Protein AF-A0A9D5NGH1-F1 (afdb_monomer_lite)

Radius of gyration: 10.73 Å; chains: 1; bounding box: 25×23×24 Å

Sequence (65 aa):
MISNYLKEYFKENKISQYEIERKTGIKQCKINLSFNNKRKLTADELITISIAFNIDLEKIKKEIK

Secondary structure (DSSP, 8-state):
-HHHHHHHHHHHTT--HHHHHHHH---HHHHHHHHTTSSPPPHHHHHHHHHHHT--HHHHHHHT-

pLDDT: mean 90.62, std 8.32, range [53.53, 97.69]

Foldseek 3Di:
DLLCVVVVVCVVVVHDLVNLCVQQVDDSVNNVCCNVVVDPDDPSSVVSSCVSVVNDVVVSVVVVD

Structure (mmCIF, N/CA/C/O backbone):
data_AF-A0A9D5NGH1-F1
#
_entry.id   AF-A0A9D5NGH1-F1
#
loop_
_atom_site.group_PDB
_atom_site.id
_atom_site.type_symbol
_atom_site.label_atom_id
_atom_site.label_alt_id
_atom_site.label_comp_id
_atom_site.label_asym_id
_atom_site.label_entity_id
_atom_site.label_seq_id
_atom_site.pdbx_PDB_ins_code
_atom_site.Cartn_x
_atom_site.Cartn_y
_atom_site.Cartn_z
_atom_site.occupancy
_atom_site.B_iso_or_equiv
_atom_site.auth_seq_id
_atom_site.auth_comp_id
_atom_site.auth_asym_id
_atom_site.auth_atom_id
_atom_site.pdbx_PDB_model_num
ATOM 1 N N . MET A 1 1 ? 6.631 9.348 -7.882 1.00 77.62 1 MET A N 1
ATOM 2 C CA . MET A 1 1 ? 6.779 7.868 -7.894 1.00 77.62 1 MET A CA 1
ATOM 3 C C . MET A 1 1 ? 5.510 7.228 -7.351 1.00 77.62 1 MET A C 1
ATOM 5 O O . MET A 1 1 ? 4.955 7.764 -6.400 1.00 77.62 1 MET A O 1
ATOM 9 N N . ILE A 1 2 ? 5.088 6.087 -7.910 1.00 85.94 2 ILE A N 1
ATOM 10 C CA . ILE A 1 2 ? 3.856 5.356 -7.524 1.00 85.94 2 ILE A CA 1
ATOM 11 C C . ILE A 1 2 ? 3.792 5.048 -6.022 1.00 85.94 2 ILE A C 1
ATOM 13 O O . ILE A 1 2 ? 2.741 5.172 -5.404 1.00 85.94 2 ILE A O 1
ATOM 17 N N . SER A 1 3 ? 4.938 4.724 -5.420 1.00 86.62 3 SER A N 1
ATOM 18 C CA . SER A 1 3 ? 5.085 4.459 -3.987 1.00 86.62 3 SER A CA 1
ATOM 19 C C . SER A 1 3 ? 4.696 5.650 -3.110 1.00 86.62 3 SER A C 1
ATOM 21 O O . SER A 1 3 ? 4.038 5.454 -2.094 1.00 86.62 3 SER A O 1
ATOM 23 N N . ASN A 1 4 ? 5.068 6.874 -3.500 1.00 88.75 4 ASN A N 1
ATOM 24 C CA . ASN A 1 4 ? 4.726 8.083 -2.747 1.00 88.75 4 ASN A CA 1
ATOM 25 C C . ASN A 1 4 ? 3.229 8.394 -2.850 1.00 88.75 4 ASN A C 1
ATOM 27 O O . ASN A 1 4 ? 2.619 8.706 -1.836 1.00 88.75 4 ASN A O 1
ATOM 31 N N . TYR A 1 5 ? 2.640 8.255 -4.045 1.00 89.19 5 TYR A N 1
ATOM 32 C CA . TYR A 1 5 ? 1.197 8.434 -4.225 1.00 89.19 5 TYR A CA 1
ATOM 33 C C . TYR A 1 5 ? 0.411 7.483 -3.319 1.00 89.19 5 TYR A C 1
ATOM 35 O O . TYR A 1 5 ? -0.429 7.915 -2.539 1.00 89.19 5 TYR A O 1
ATOM 43 N N . LEU A 1 6 ? 0.736 6.187 -3.370 1.00 91.75 6 LEU A N 1
ATOM 44 C CA . LEU A 1 6 ? 0.075 5.183 -2.539 1.00 91.75 6 LEU A CA 1
ATOM 45 C C . LEU A 1 6 ? 0.259 5.474 -1.047 1.00 91.75 6 LEU A C 1
ATOM 47 O O . LEU A 1 6 ? -0.689 5.347 -0.279 1.00 91.75 6 LEU A O 1
ATOM 51 N N . LYS A 1 7 ? 1.457 5.899 -0.631 1.00 92.62 7 LYS A N 1
ATOM 52 C CA . LYS A 1 7 ? 1.730 6.276 0.759 1.00 92.62 7 LYS A CA 1
ATOM 53 C C . LYS A 1 7 ? 0.818 7.409 1.234 1.00 92.62 7 LYS A C 1
ATOM 55 O O . LYS A 1 7 ? 0.245 7.283 2.315 1.00 92.62 7 LYS A O 1
ATOM 60 N N . GLU A 1 8 ? 0.676 8.477 0.451 1.00 91.69 8 GLU A N 1
ATOM 61 C CA . GLU A 1 8 ? -0.213 9.591 0.800 1.00 91.69 8 GLU A CA 1
ATOM 62 C C . GLU A 1 8 ? -1.685 9.171 0.744 1.00 91.69 8 GLU A C 1
ATOM 64 O O . GLU A 1 8 ? -2.403 9.393 1.714 1.00 91.69 8 GLU A O 1
ATOM 69 N N . TYR A 1 9 ? -2.107 8.434 -0.288 1.00 92.19 9 TYR A N 1
ATOM 70 C CA . TYR A 1 9 ? -3.463 7.887 -0.386 1.00 92.19 9 TYR A CA 1
ATOM 71 C C . TYR A 1 9 ? -3.846 7.081 0.865 1.00 92.19 9 TYR A C 1
ATOM 73 O O . TYR A 1 9 ? -4.894 7.312 1.468 1.00 92.19 9 TYR A O 1
ATOM 81 N N . PHE A 1 10 ? -2.993 6.153 1.310 1.00 94.44 10 PHE A N 1
ATOM 82 C CA . PHE A 1 10 ? -3.286 5.356 2.504 1.00 94.44 10 PHE A CA 1
ATOM 83 C C . PHE A 1 10 ? -3.288 6.190 3.782 1.00 94.44 10 PHE A C 1
ATOM 85 O O . PHE A 1 10 ? -4.097 5.935 4.673 1.00 94.44 10 PHE A O 1
ATOM 92 N N . LYS A 1 11 ? -2.434 7.212 3.866 1.00 93.94 11 LYS A N 1
ATOM 93 C CA . LYS A 1 11 ? -2.396 8.137 5.000 1.00 93.94 11 LYS A CA 1
ATOM 94 C C . LYS A 1 11 ? -3.670 8.985 5.083 1.00 93.94 11 LYS A C 1
ATOM 96 O O . LYS A 1 11 ? -4.253 9.072 6.161 1.00 93.94 11 LYS A O 1
ATOM 101 N N . GLU A 1 12 ? -4.129 9.550 3.968 1.00 94.56 12 GLU A N 1
ATOM 102 C CA . GLU A 1 12 ? -5.366 10.342 3.881 1.00 94.56 12 GLU A CA 1
ATOM 103 C C . GLU A 1 12 ? -6.606 9.510 4.226 1.00 94.56 12 GLU A C 1
ATOM 105 O O . GLU A 1 12 ? -7.488 9.966 4.952 1.00 94.56 12 GLU A O 1
ATOM 110 N N . ASN A 1 13 ? -6.630 8.248 3.792 1.00 94.50 13 ASN A N 1
ATOM 111 C CA . ASN A 1 13 ? -7.718 7.311 4.074 1.00 94.50 13 ASN A CA 1
ATOM 112 C C . ASN A 1 13 ? -7.594 6.611 5.444 1.00 94.50 13 ASN A C 1
ATOM 114 O O . ASN A 1 13 ? -8.401 5.739 5.757 1.00 94.50 13 ASN A O 1
ATOM 118 N N . LYS A 1 14 ? -6.604 6.978 6.276 1.00 96.06 14 LYS A N 1
ATOM 119 C CA . LYS A 1 14 ? -6.331 6.381 7.603 1.00 96.06 14 LYS A CA 1
ATOM 120 C C . LYS A 1 14 ? -6.136 4.857 7.572 1.00 96.06 14 LYS A C 1
ATOM 122 O O . LYS A 1 14 ? -6.427 4.162 8.544 1.00 96.06 14 LYS A O 1
ATOM 127 N N . ILE A 1 15 ? -5.609 4.339 6.467 1.00 96.12 15 ILE A N 1
ATOM 128 C CA . ILE A 1 15 ? -5.338 2.918 6.265 1.00 96.12 15 ILE A CA 1
ATOM 129 C C . ILE A 1 15 ? -3.945 2.599 6.814 1.00 96.12 15 ILE A C 1
ATOM 131 O O . ILE A 1 15 ? -2.930 3.142 6.375 1.00 96.12 15 ILE A O 1
ATOM 135 N N . SER A 1 16 ? -3.890 1.686 7.782 1.00 95.56 16 SER A N 1
ATOM 136 C CA . SER A 1 16 ? -2.627 1.233 8.374 1.00 95.56 16 SER A CA 1
ATOM 137 C C . SER A 1 16 ? -1.910 0.209 7.488 1.00 95.56 16 SER A C 1
ATOM 139 O O . SER A 1 16 ? -2.540 -0.537 6.741 1.00 95.56 16 SER A O 1
ATOM 141 N N . GLN A 1 17 ? -0.584 0.086 7.621 1.00 94.00 17 GLN A N 1
ATOM 142 C CA . GLN A 1 17 ? 0.170 -0.956 6.903 1.00 94.00 17 GLN A CA 1
ATOM 143 C C . GLN A 1 17 ? -0.271 -2.377 7.292 1.00 94.00 17 GLN A C 1
ATOM 145 O O . GLN A 1 17 ? -0.226 -3.277 6.457 1.00 94.00 17 GLN A O 1
ATOM 150 N N . TYR A 1 18 ? -0.733 -2.572 8.532 1.00 96.81 18 TYR A N 1
ATOM 151 C CA . TYR A 1 18 ? -1.343 -3.827 8.976 1.00 96.81 18 TYR A CA 1
ATOM 152 C C . TYR A 1 18 ? -2.604 -4.162 8.171 1.00 96.81 18 TYR A C 1
ATOM 154 O O . TYR A 1 18 ? -2.798 -5.301 7.755 1.00 96.81 18 TYR A O 1
ATOM 162 N N . GLU A 1 19 ? -3.450 -3.169 7.901 1.00 97.00 19 GLU A N 1
ATOM 163 C CA . GLU A 1 19 ? -4.651 -3.370 7.096 1.00 97.00 19 GLU A CA 1
ATOM 164 C C . GLU A 1 19 ? -4.327 -3.662 5.628 1.00 97.00 19 GLU A C 1
ATOM 166 O O . GLU A 1 19 ? -4.962 -4.527 5.022 1.00 97.00 19 GLU A O 1
ATOM 171 N N . ILE A 1 20 ? -3.303 -3.004 5.077 1.00 96.19 20 ILE A N 1
ATOM 172 C CA . ILE A 1 20 ? -2.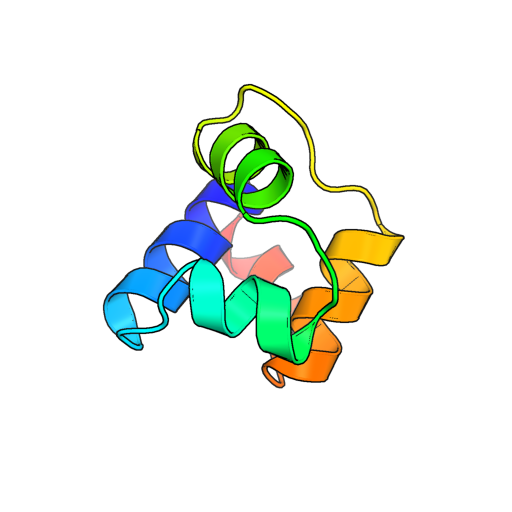789 -3.317 3.740 1.00 96.19 20 ILE A CA 1
ATOM 173 C C . ILE A 1 20 ? -2.315 -4.772 3.698 1.00 96.19 20 ILE A C 1
ATOM 175 O O . ILE A 1 20 ? -2.727 -5.504 2.801 1.00 96.19 20 ILE A O 1
ATOM 179 N N . GLU A 1 21 ? -1.532 -5.232 4.680 1.00 97.56 21 GLU A N 1
ATOM 180 C CA . GLU A 1 21 ? -1.114 -6.639 4.762 1.00 97.56 21 GLU A CA 1
ATOM 181 C C . GLU A 1 21 ? -2.314 -7.583 4.858 1.00 97.56 21 GLU A C 1
ATOM 183 O O . GLU A 1 21 ? -2.378 -8.565 4.121 1.00 97.56 21 GLU A O 1
ATOM 188 N N . ARG A 1 22 ? -3.301 -7.270 5.702 1.00 97.69 22 ARG A N 1
ATOM 189 C CA . ARG A 1 22 ? -4.498 -8.101 5.876 1.00 97.69 22 ARG A CA 1
ATOM 190 C C . ARG A 1 22 ? -5.308 -8.245 4.584 1.00 97.69 22 ARG A C 1
ATOM 192 O O . ARG A 1 22 ? -5.845 -9.319 4.338 1.00 97.69 22 ARG A O 1
ATOM 199 N N . LYS A 1 23 ? -5.418 -7.185 3.776 1.00 97.12 23 LYS A N 1
ATOM 200 C CA . LYS A 1 23 ? -6.201 -7.196 2.527 1.00 97.12 23 LYS A CA 1
ATOM 201 C C . LYS A 1 23 ? -5.434 -7.719 1.311 1.00 97.12 23 LYS A C 1
ATOM 203 O O . LYS A 1 23 ? -6.054 -8.254 0.401 1.00 97.12 23 LYS A O 1
ATOM 208 N N . THR A 1 24 ? -4.115 -7.542 1.272 1.00 96.25 24 THR A N 1
ATOM 209 C CA . THR A 1 24 ? -3.292 -7.833 0.079 1.00 96.25 24 THR A CA 1
ATOM 210 C C . THR A 1 24 ? -2.367 -9.035 0.249 1.00 96.25 24 THR A C 1
ATOM 212 O O . THR A 1 24 ? -1.803 -9.518 -0.726 1.00 96.25 24 THR A O 1
ATOM 215 N N . GLY A 1 25 ? -2.137 -9.489 1.484 1.00 96.56 25 GLY A N 1
ATOM 216 C CA . GLY A 1 25 ? -1.121 -10.489 1.815 1.00 96.56 25 GLY A CA 1
ATOM 217 C C . GLY A 1 25 ? 0.324 -9.971 1.750 1.00 96.56 25 GLY A C 1
ATOM 218 O O . GLY A 1 25 ? 1.257 -10.695 2.108 1.00 96.56 25 GLY A O 1
ATOM 219 N N . ILE A 1 26 ? 0.548 -8.722 1.327 1.00 96.3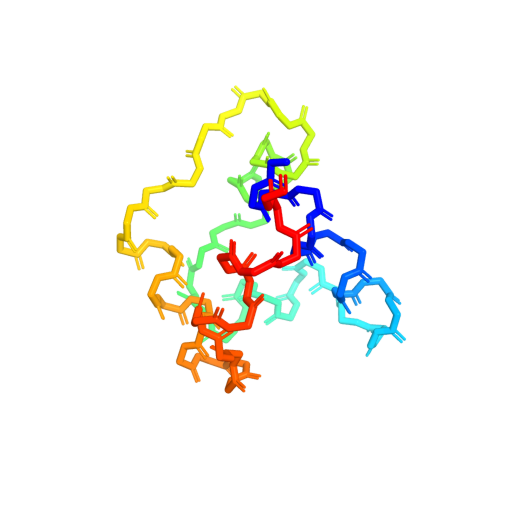8 26 ILE A N 1
ATOM 220 C CA . ILE A 1 26 ? 1.885 -8.132 1.246 1.00 96.38 26 ILE A CA 1
ATOM 221 C C . ILE A 1 26 ? 2.351 -7.788 2.658 1.00 96.38 26 ILE A C 1
ATOM 223 O O . ILE A 1 26 ? 1.74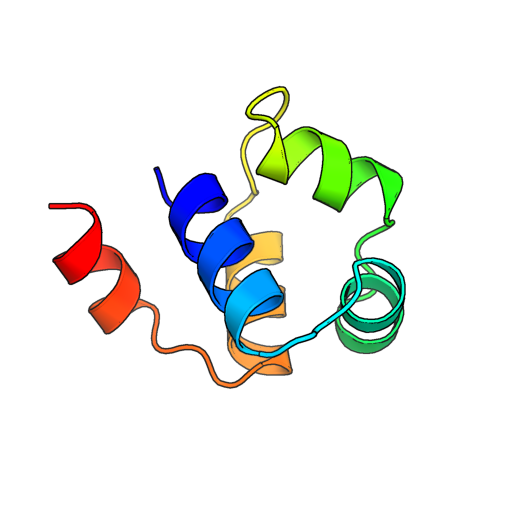3 -6.980 3.350 1.00 96.38 26 ILE A O 1
ATOM 227 N N . LYS A 1 27 ? 3.469 -8.377 3.085 1.00 97.06 27 LYS A N 1
ATOM 228 C CA . LYS A 1 27 ? 4.022 -8.143 4.424 1.00 97.06 27 LYS A CA 1
ATOM 229 C C . LYS A 1 27 ? 4.283 -6.662 4.698 1.00 97.06 27 LYS A C 1
ATOM 231 O O . LYS A 1 27 ? 4.876 -5.977 3.861 1.00 97.06 27 LYS A O 1
ATOM 236 N N . GLN A 1 28 ? 3.962 -6.205 5.910 1.00 95.75 28 GLN A N 1
ATOM 237 C CA . GLN A 1 28 ? 4.246 -4.844 6.383 1.00 95.75 28 GLN A CA 1
ATOM 238 C C . GLN A 1 28 ? 5.691 -4.410 6.125 1.00 95.75 28 GLN A C 1
ATOM 240 O O . GLN A 1 28 ? 5.926 -3.294 5.673 1.00 95.75 28 GLN A O 1
ATOM 245 N N . CYS A 1 29 ? 6.672 -5.299 6.318 1.00 95.31 29 CYS A N 1
ATOM 246 C CA . CYS A 1 29 ? 8.073 -4.986 6.034 1.00 95.31 29 CYS A CA 1
ATOM 247 C C . CYS A 1 29 ? 8.310 -4.616 4.559 1.00 95.31 29 CYS A C 1
ATOM 249 O O . CYS A 1 29 ? 9.028 -3.658 4.276 1.00 95.31 29 CYS A O 1
ATOM 251 N N . LYS A 1 30 ? 7.665 -5.313 3.615 1.00 95.25 30 LYS A N 1
ATOM 252 C CA . LYS A 1 30 ? 7.754 -5.023 2.178 1.00 95.25 30 LYS A CA 1
ATOM 253 C C . LYS A 1 30 ? 7.063 -3.710 1.831 1.00 95.25 30 LYS A C 1
ATOM 255 O O . LYS A 1 30 ? 7.648 -2.910 1.106 1.00 95.25 30 LYS A O 1
ATOM 260 N N . ILE A 1 31 ? 5.877 -3.466 2.392 1.00 95.00 31 ILE A N 1
ATOM 261 C CA . ILE A 1 31 ? 5.139 -2.204 2.228 1.00 95.00 31 ILE A CA 1
ATOM 262 C C . ILE A 1 31 ? 5.994 -1.037 2.726 1.00 95.00 31 ILE A C 1
ATOM 264 O O . ILE A 1 31 ? 6.197 -0.065 2.004 1.00 95.00 31 ILE A O 1
ATOM 268 N N . ASN A 1 32 ? 6.574 -1.166 3.921 1.00 95.00 32 ASN A N 1
ATOM 269 C CA . ASN A 1 32 ? 7.422 -0.147 4.523 1.00 95.00 32 ASN A CA 1
ATOM 270 C C . ASN A 1 32 ? 8.671 0.152 3.679 1.00 95.00 32 ASN A C 1
ATOM 272 O O . ASN A 1 32 ? 9.024 1.314 3.480 1.00 95.00 32 ASN A O 1
ATOM 276 N N . LEU A 1 33 ? 9.342 -0.878 3.153 1.00 95.25 33 LEU A N 1
ATOM 277 C CA . LEU A 1 33 ? 10.484 -0.692 2.252 1.00 95.25 33 LEU A CA 1
ATOM 278 C C . LEU A 1 33 ? 10.065 0.018 0.961 1.00 95.25 33 LEU A C 1
ATOM 280 O O . LEU A 1 33 ? 10.753 0.939 0.517 1.00 95.25 33 LEU A O 1
ATOM 284 N N . SER A 1 34 ? 8.928 -0.373 0.388 1.00 93.88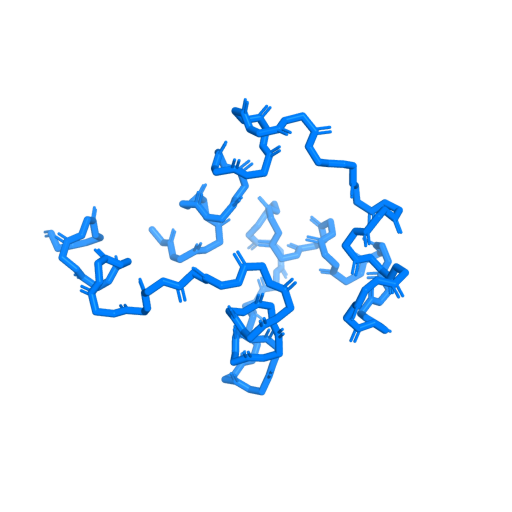 34 SER A N 1
ATOM 285 C CA . SER A 1 34 ? 8.407 0.218 -0.841 1.00 93.88 34 SER A CA 1
ATOM 286 C C . SER A 1 34 ? 7.980 1.678 -0.663 1.00 93.88 34 SER A C 1
ATOM 288 O O . SER A 1 34 ? 8.345 2.528 -1.471 1.00 93.88 34 SER A O 1
ATOM 290 N N . PHE A 1 35 ? 7.277 2.008 0.421 1.00 92.19 35 PHE A N 1
ATOM 291 C CA . PHE A 1 35 ? 6.802 3.370 0.710 1.00 92.19 35 PHE A CA 1
ATOM 292 C C . PHE A 1 35 ? 7.917 4.322 1.151 1.00 92.19 35 PHE A C 1
ATOM 294 O O . PHE A 1 35 ? 7.742 5.537 1.123 1.00 92.19 35 PHE A O 1
ATOM 301 N N . ASN A 1 36 ? 9.075 3.794 1.546 1.00 91.12 36 ASN A N 1
ATOM 302 C CA . ASN A 1 36 ? 10.268 4.590 1.832 1.00 91.12 36 ASN A CA 1
ATOM 303 C C . ASN A 1 36 ? 11.303 4.524 0.701 1.00 91.12 36 ASN A C 1
ATOM 305 O O . ASN A 1 36 ? 12.475 4.809 0.931 1.00 91.12 36 ASN A O 1
ATOM 309 N N . ASN A 1 37 ? 10.884 4.133 -0.509 1.00 89.19 37 ASN A N 1
ATOM 310 C CA . ASN A 1 37 ? 11.711 4.087 -1.719 1.00 89.19 37 ASN A CA 1
ATOM 311 C C . ASN A 1 37 ? 12.979 3.218 -1.606 1.00 89.19 37 ASN A C 1
ATOM 313 O O . ASN A 1 37 ? 13.871 3.307 -2.444 1.00 89.19 37 ASN A O 1
ATOM 317 N N . LYS A 1 38 ? 13.045 2.321 -0.612 1.00 93.00 38 LYS A N 1
ATOM 318 C CA . LYS A 1 38 ? 14.121 1.326 -0.462 1.00 93.00 38 LYS A CA 1
ATOM 319 C C . LYS A 1 38 ? 13.923 0.119 -1.381 1.00 93.00 38 LYS A C 1
ATOM 321 O O . LYS A 1 38 ? 14.821 -0.700 -1.537 1.00 93.00 38 LYS A O 1
ATOM 326 N N . ARG A 1 39 ? 12.730 -0.008 -1.966 1.00 93.19 39 ARG A N 1
ATOM 327 C CA . ARG A 1 39 ? 12.324 -1.080 -2.875 1.00 93.19 39 ARG A CA 1
ATOM 328 C C . ARG A 1 39 ? 11.279 -0.552 -3.858 1.00 93.19 39 ARG A C 1
ATOM 330 O O . ARG A 1 39 ? 10.439 0.261 -3.490 1.00 93.19 39 ARG A O 1
ATOM 337 N N . LYS A 1 40 ? 11.284 -1.035 -5.101 1.00 91.25 40 LYS A N 1
ATOM 338 C CA . LYS A 1 40 ? 10.182 -0.785 -6.045 1.00 91.25 40 LYS A CA 1
ATOM 339 C C . LYS A 1 40 ? 9.044 -1.778 -5.796 1.00 91.25 40 LYS A C 1
ATOM 341 O O . LYS A 1 40 ? 9.309 -2.949 -5.537 1.00 91.25 40 LYS A O 1
ATOM 346 N N . LEU A 1 41 ? 7.797 -1.314 -5.877 1.00 91.88 41 LEU A N 1
ATOM 347 C CA . LEU A 1 41 ? 6.646 -2.217 -5.974 1.00 91.88 41 LEU A CA 1
ATOM 348 C C . LEU A 1 41 ? 6.750 -3.011 -7.276 1.00 91.88 41 LEU A C 1
ATOM 350 O O . LEU A 1 41 ? 7.081 -2.437 -8.318 1.00 91.88 41 LEU A O 1
ATOM 354 N N . THR A 1 42 ? 6.487 -4.313 -7.215 1.00 93.19 42 THR A N 1
ATOM 355 C CA . THR A 1 42 ? 6.319 -5.106 -8.438 1.00 93.19 42 THR A CA 1
ATOM 356 C C . THR A 1 42 ? 4.979 -4.777 -9.097 1.00 93.19 42 THR A C 1
ATOM 358 O O . THR A 1 42 ? 4.086 -4.208 -8.463 1.00 93.19 42 THR A O 1
ATOM 361 N N . ALA A 1 43 ? 4.826 -5.136 -10.374 1.00 91.38 43 ALA A N 1
ATOM 362 C CA . ALA A 1 43 ? 3.552 -4.982 -11.074 1.00 91.38 43 ALA A CA 1
ATOM 363 C C . ALA A 1 43 ? 2.429 -5.757 -10.362 1.00 91.38 43 ALA A C 1
ATOM 365 O O . ALA A 1 43 ? 1.368 -5.191 -10.116 1.00 91.38 43 ALA A O 1
ATOM 366 N N . ASP A 1 44 ? 2.698 -6.994 -9.934 1.00 94.38 44 ASP A N 1
ATOM 367 C CA . ASP A 1 44 ? 1.719 -7.822 -9.218 1.00 94.38 44 ASP A CA 1
ATOM 368 C C . ASP A 1 44 ? 1.304 -7.215 -7.875 1.00 94.38 44 ASP A C 1
ATOM 370 O O . ASP A 1 44 ? 0.122 -7.201 -7.537 1.00 94.38 44 ASP A O 1
ATOM 374 N N . GLU A 1 45 ? 2.256 -6.670 -7.108 1.00 94.50 45 GLU A N 1
ATOM 375 C CA . GLU A 1 45 ? 1.956 -5.999 -5.838 1.00 94.50 45 GLU A CA 1
ATOM 376 C C . GLU A 1 45 ? 1.095 -4.757 -6.059 1.00 94.50 45 GLU A C 1
ATOM 378 O O . GLU A 1 45 ? 0.143 -4.527 -5.317 1.00 94.50 45 GLU A O 1
ATOM 383 N N . LEU A 1 46 ? 1.405 -3.974 -7.094 1.00 93.12 46 LEU A N 1
ATOM 384 C CA . LEU A 1 46 ? 0.632 -2.793 -7.451 1.00 93.12 46 LEU A CA 1
ATOM 385 C C . LEU A 1 46 ? -0.798 -3.165 -7.871 1.00 93.12 46 LEU A C 1
ATOM 387 O O . LEU A 1 46 ? -1.744 -2.566 -7.369 1.00 93.12 46 LEU A O 1
ATOM 391 N N . ILE A 1 47 ? -0.963 -4.177 -8.727 1.00 93.62 47 ILE A N 1
ATOM 392 C CA . ILE A 1 47 ? -2.279 -4.680 -9.154 1.00 93.62 47 ILE A CA 1
ATOM 393 C C . ILE A 1 47 ? -3.072 -5.196 -7.949 1.00 93.62 47 ILE A C 1
ATOM 395 O O . ILE A 1 47 ? -4.235 -4.837 -7.777 1.00 93.62 47 ILE A O 1
ATOM 399 N N . THR A 1 48 ? -2.434 -5.985 -7.081 1.00 95.94 48 THR A N 1
ATOM 400 C CA . THR A 1 48 ? -3.066 -6.534 -5.872 1.00 95.94 48 THR A CA 1
ATOM 401 C C . THR A 1 48 ? -3.565 -5.419 -4.957 1.00 95.94 48 THR A C 1
ATOM 403 O O . THR A 1 48 ? -4.698 -5.464 -4.481 1.00 95.94 48 THR A O 1
ATOM 406 N N . ILE A 1 49 ? -2.744 -4.388 -4.740 1.00 94.75 49 ILE A N 1
ATOM 407 C CA . ILE A 1 49 ? -3.123 -3.209 -3.958 1.00 94.75 49 ILE A CA 1
ATOM 408 C C . ILE A 1 49 ? -4.301 -2.480 -4.617 1.00 94.75 49 ILE A C 1
ATOM 410 O O . ILE A 1 49 ? -5.276 -2.160 -3.939 1.00 94.75 49 ILE A O 1
ATOM 414 N N . SER A 1 50 ? -4.243 -2.246 -5.928 1.00 93.44 50 SER A N 1
ATOM 415 C CA . SER A 1 50 ? -5.307 -1.552 -6.654 1.00 93.44 50 SER A CA 1
ATOM 416 C C . SER A 1 50 ? -6.641 -2.278 -6.596 1.00 93.44 50 SER A C 1
ATOM 418 O O . SER A 1 50 ? -7.658 -1.635 -6.358 1.00 93.44 50 SER A O 1
ATOM 420 N N . ILE A 1 51 ? -6.650 -3.603 -6.735 1.00 94.75 51 ILE A N 1
ATOM 421 C CA . ILE A 1 51 ? -7.873 -4.401 -6.609 1.00 94.75 51 ILE A CA 1
ATOM 422 C C . ILE A 1 51 ? -8.399 -4.342 -5.169 1.00 94.75 51 ILE A C 1
ATOM 424 O O . ILE A 1 51 ? -9.574 -4.053 -4.954 1.00 94.75 51 ILE A O 1
ATOM 428 N N . ALA A 1 52 ? -7.536 -4.555 -4.170 1.00 96.25 52 ALA A N 1
ATOM 429 C CA . ALA A 1 52 ? -7.938 -4.620 -2.762 1.00 96.25 52 ALA A CA 1
ATOM 430 C C . ALA A 1 52 ? -8.510 -3.302 -2.207 1.00 96.25 52 ALA A C 1
ATOM 432 O O . ALA A 1 52 ? -9.285 -3.314 -1.246 1.00 96.25 52 ALA A O 1
ATOM 433 N N . PHE A 1 53 ? -8.114 -2.170 -2.791 1.00 94.50 53 PHE A N 1
ATOM 434 C CA . PHE A 1 53 ? -8.524 -0.832 -2.365 1.00 94.50 53 PHE A CA 1
ATOM 435 C C . PHE A 1 53 ? -9.327 -0.071 -3.426 1.00 94.50 53 PHE A C 1
ATOM 437 O O . PHE A 1 53 ? -9.611 1.108 -3.233 1.00 94.50 53 PHE A O 1
ATOM 444 N N . ASN A 1 54 ? -9.718 -0.739 -4.517 1.00 92.38 54 ASN A N 1
ATOM 445 C CA . ASN A 1 54 ? -10.444 -0.148 -5.642 1.00 92.38 54 ASN A CA 1
ATOM 446 C C . ASN A 1 54 ? -9.786 1.149 -6.168 1.00 92.38 54 ASN A C 1
ATOM 448 O O . ASN A 1 54 ? -10.448 2.165 -6.383 1.00 92.38 54 ASN A O 1
ATOM 452 N N . ILE A 1 55 ? -8.457 1.129 -6.315 1.00 91.38 55 ILE A N 1
ATOM 453 C CA . ILE A 1 55 ? -7.667 2.275 -6.775 1.00 91.38 55 ILE A CA 1
ATOM 454 C C . ILE A 1 55 ? -7.525 2.211 -8.295 1.00 91.38 55 ILE A C 1
ATOM 456 O O . ILE A 1 55 ? -6.948 1.264 -8.833 1.00 91.38 55 ILE A O 1
ATOM 460 N N . ASP A 1 56 ? -7.977 3.265 -8.971 1.00 87.69 56 ASP A N 1
ATOM 461 C CA . ASP A 1 56 ? -7.814 3.429 -10.414 1.00 87.69 56 ASP A CA 1
ATOM 462 C C . ASP A 1 56 ? -6.346 3.720 -10.785 1.00 87.69 56 ASP A C 1
ATOM 464 O O . ASP A 1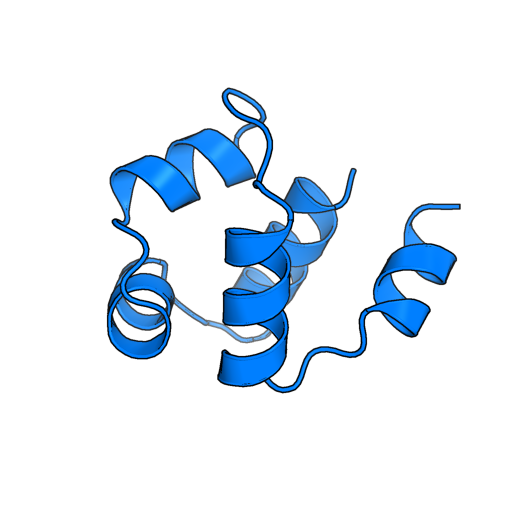 56 ? -5.798 4.790 -10.503 1.00 87.69 56 ASP A O 1
ATOM 468 N N . LEU A 1 57 ? -5.706 2.756 -11.451 1.00 82.31 57 LEU A N 1
ATOM 469 C CA . LEU A 1 57 ? -4.325 2.859 -11.924 1.00 82.31 57 LEU A CA 1
ATOM 470 C C . LEU A 1 57 ? -4.137 3.930 -13.008 1.00 82.31 57 LEU A C 1
ATOM 472 O O . LEU A 1 57 ? -3.065 4.537 -13.080 1.00 82.31 57 LEU A O 1
ATOM 476 N N . GLU A 1 58 ? -5.156 4.208 -13.825 1.00 81.31 58 GLU A N 1
ATOM 477 C CA . GLU A 1 58 ? -5.088 5.270 -14.834 1.00 81.31 58 GLU A CA 1
ATOM 478 C C . GLU A 1 58 ? -5.063 6.649 -14.174 1.00 81.31 58 GLU A C 1
ATOM 480 O O . GLU A 1 58 ? -4.362 7.555 -14.638 1.00 81.31 58 GLU A O 1
ATOM 485 N N . LYS A 1 59 ? -5.753 6.802 -13.038 1.00 76.62 59 LYS A N 1
ATOM 486 C CA . LYS A 1 59 ? -5.669 8.011 -12.213 1.00 76.62 59 LYS A CA 1
ATOM 487 C C . LYS A 1 59 ? -4.266 8.187 -11.634 1.00 76.62 59 LYS A C 1
ATOM 489 O O . LYS A 1 59 ? -3.680 9.258 -11.780 1.00 76.62 59 LYS A O 1
ATOM 494 N N . ILE A 1 60 ? -3.679 7.118 -11.093 1.00 77.88 60 ILE A N 1
ATOM 495 C CA . ILE A 1 60 ? -2.304 7.133 -10.570 1.00 77.88 60 ILE A CA 1
ATOM 496 C C . ILE A 1 60 ?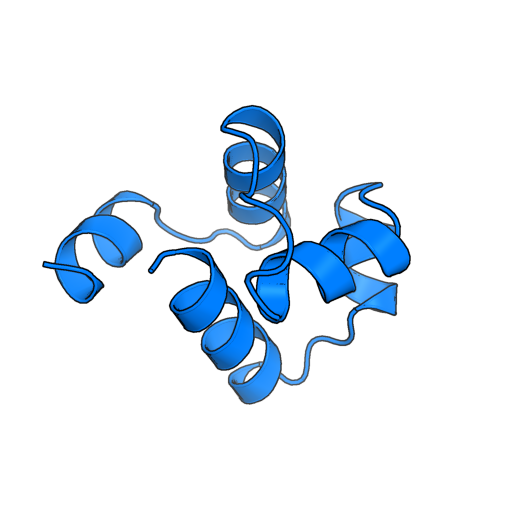 -1.301 7.573 -11.649 1.00 77.88 60 ILE A C 1
ATOM 498 O O . ILE A 1 60 ? -0.408 8.382 -11.395 1.00 77.88 60 ILE A O 1
ATOM 502 N N . LYS A 1 61 ? -1.450 7.062 -12.875 1.00 75.88 61 LYS A N 1
ATOM 503 C CA . LYS A 1 61 ? -0.572 7.388 -14.006 1.00 75.88 61 LYS A CA 1
ATOM 504 C C . LYS A 1 61 ? -0.648 8.862 -14.415 1.00 75.88 61 LYS A C 1
ATOM 506 O O . LYS A 1 61 ? 0.360 9.409 -14.859 1.00 75.88 61 LYS A O 1
ATOM 511 N N . LYS A 1 62 ? -1.814 9.499 -14.271 1.00 73.19 62 LYS A N 1
ATOM 512 C CA . LYS A 1 62 ? -2.004 10.933 -14.545 1.00 73.19 62 LYS A CA 1
ATOM 513 C C . LYS A 1 62 ? -1.394 11.820 -13.462 1.00 73.19 62 LYS A C 1
ATOM 515 O O . LYS A 1 62 ? -0.836 12.848 -13.805 1.00 73.19 62 LYS A O 1
ATOM 520 N N . GLU A 1 63 ? -1.462 11.414 -12.195 1.00 67.38 63 GLU A N 1
ATOM 521 C CA . GLU A 1 63 ? -0.945 12.205 -11.064 1.00 67.38 63 GLU A CA 1
ATOM 522 C C . GLU A 1 63 ? 0.582 12.143 -10.889 1.00 67.38 63 GLU A C 1
ATOM 524 O O . GLU A 1 63 ? 1.163 12.936 -10.154 1.00 67.38 63 GLU A O 1
ATOM 529 N N . ILE A 1 64 ? 1.252 11.194 -11.547 1.00 69.56 64 ILE A N 1
ATOM 530 C CA . ILE A 1 64 ? 2.719 11.042 -11.494 1.00 69.56 64 ILE A CA 1
ATOM 531 C C . ILE A 1 64 ? 3.402 11.627 -12.742 1.00 69.56 64 ILE A C 1
ATOM 533 O O . ILE A 1 64 ? 4.633 11.664 -12.798 1.00 69.56 64 ILE A O 1
ATOM 537 N N . LYS A 1 65 ? 2.615 12.050 -13.735 1.00 53.53 65 LYS A N 1
ATOM 538 C CA . LYS A 1 65 ? 3.094 12.768 -14.918 1.00 53.53 65 LYS A CA 1
ATOM 539 C C . LYS A 1 65 ? 3.409 14.218 -14.572 1.00 53.53 65 LYS A C 1
ATOM 541 O O . LYS A 1 65 ? 4.425 14.700 -15.112 1.00 53.53 65 LYS A O 1
#